Protein AF-A0AAD9N7V1-F1 (afdb_monomer)

Sequence (90 aa):
MYVYIYVCMYVCMYVCMYVCMYVCMYVCMYVCMYVCMYVCMYVCMYVCMYVCMYVCMYVCMYDVCMYVCMHACMHACMHVCMYVCMYVYL

pLDDT: mean 78.98, std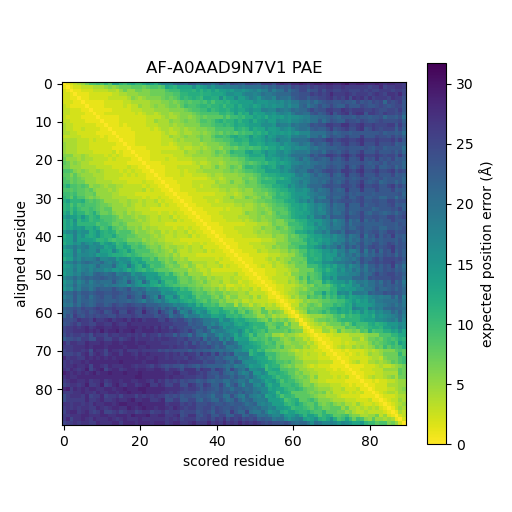 9.13, range [52.88, 92.5]

Organism: Ridgeia piscesae (NCBI:txid27915)

Structure (mmCIF, N/CA/C/O backbone):
data_AF-A0AAD9N7V1-F1
#
_entry.id   AF-A0AAD9N7V1-F1
#
loop_
_atom_site.group_PDB
_atom_site.id
_atom_site.type_symbol
_atom_site.label_atom_id
_atom_site.label_alt_id
_atom_site.label_comp_id
_atom_site.label_asym_id
_atom_site.label_entity_id
_atom_site.label_seq_id
_atom_site.pdbx_PDB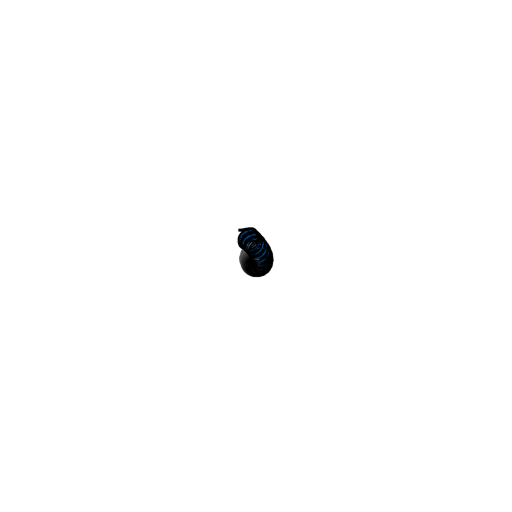_ins_code
_atom_site.Cartn_x
_atom_site.Cartn_y
_atom_site.Cartn_z
_atom_site.occupancy
_atom_site.B_iso_or_equiv
_atom_site.auth_seq_id
_atom_site.auth_comp_id
_atom_site.auth_asym_id
_atom_site.auth_atom_id
_atom_site.pdbx_PDB_model_num
ATOM 1 N N . MET A 1 1 ? -43.475 -8.941 45.055 1.00 75.25 1 MET A N 1
ATOM 2 C CA . MET A 1 1 ? -42.762 -7.762 44.511 1.00 75.25 1 MET A CA 1
ATOM 3 C C . MET A 1 1 ? -41.250 -7.993 44.432 1.00 75.25 1 MET A C 1
ATOM 5 O O . MET A 1 1 ? -40.730 -7.985 43.329 1.00 75.25 1 MET A O 1
ATOM 9 N N . TYR A 1 2 ? -40.564 -8.305 45.542 1.00 80.62 2 TYR A N 1
ATOM 10 C CA . TYR A 1 2 ? -39.109 -8.567 45.567 1.00 80.62 2 TYR A CA 1
ATOM 11 C C . TYR A 1 2 ? -38.630 -9.663 44.601 1.00 80.62 2 TYR A C 1
ATOM 13 O O . TYR A 1 2 ? -37.685 -9.441 43.855 1.00 80.62 2 TYR A O 1
ATOM 21 N N . VAL A 1 3 ? -39.313 -10.813 44.557 1.00 86.94 3 VAL A N 1
ATOM 22 C CA . VAL A 1 3 ? -38.967 -11.918 43.638 1.00 86.94 3 VAL A CA 1
ATOM 23 C C . VAL A 1 3 ? -39.042 -11.475 42.174 1.00 86.94 3 VAL A C 1
ATOM 25 O O . VAL A 1 3 ? -38.161 -11.787 41.388 1.00 86.94 3 VAL A O 1
ATOM 28 N N . TYR A 1 4 ? -40.055 -10.681 41.821 1.00 90.31 4 TYR A N 1
ATOM 29 C CA . TYR A 1 4 ? -40.241 -10.176 40.459 1.00 90.31 4 TYR A CA 1
ATOM 30 C C . TYR A 1 4 ? -39.113 -9.225 40.047 1.00 90.31 4 TYR A C 1
ATOM 32 O O . TYR A 1 4 ? -38.587 -9.328 38.944 1.00 90.31 4 TYR A O 1
ATOM 40 N N . ILE A 1 5 ? -38.702 -8.337 40.957 1.00 88.19 5 ILE A N 1
ATOM 41 C CA . ILE A 1 5 ? -37.585 -7.409 40.738 1.00 88.19 5 ILE A CA 1
ATOM 42 C C . ILE A 1 5 ? -36.273 -8.186 40.592 1.00 88.19 5 ILE A C 1
ATOM 44 O O . ILE A 1 5 ? -35.488 -7.895 39.694 1.00 88.19 5 ILE A O 1
ATOM 48 N N . TYR A 1 6 ? -36.058 -9.207 41.427 1.00 90.69 6 TYR A N 1
ATOM 49 C CA . TYR A 1 6 ? -34.850 -10.030 41.382 1.00 90.69 6 TYR A CA 1
ATOM 50 C C . TYR A 1 6 ? -34.747 -10.820 40.073 1.00 90.69 6 TYR A C 1
ATOM 52 O O . TYR A 1 6 ? -33.702 -10.809 39.429 1.00 90.69 6 TYR A O 1
ATOM 60 N N . VAL A 1 7 ? -35.848 -11.441 39.635 1.00 90.00 7 VAL A N 1
ATOM 61 C CA . VAL A 1 7 ? -35.908 -12.178 38.365 1.00 90.00 7 VAL A CA 1
ATOM 62 C C . VAL A 1 7 ? -35.715 -11.234 37.178 1.00 90.00 7 VAL A C 1
ATOM 64 O O . VAL A 1 7 ? -34.897 -11.534 36.313 1.00 90.00 7 VAL A O 1
ATOM 67 N N . CYS A 1 8 ? -36.382 -10.073 37.152 1.00 91.75 8 CYS A N 1
ATOM 68 C CA . CYS A 1 8 ? -36.170 -9.081 36.092 1.00 91.75 8 CYS A CA 1
ATOM 69 C C . CYS A 1 8 ? -34.708 -8.633 36.015 1.00 91.75 8 CYS A C 1
ATOM 71 O O . CYS A 1 8 ? -34.128 -8.634 34.935 1.00 91.75 8 CYS A O 1
ATOM 73 N N . MET A 1 9 ? -34.091 -8.289 37.148 1.00 91.69 9 MET A N 1
ATOM 74 C CA . MET A 1 9 ? -32.689 -7.862 37.189 1.00 91.69 9 MET A CA 1
ATOM 75 C C . MET A 1 9 ? -31.748 -8.962 36.700 1.00 91.69 9 MET A C 1
ATOM 77 O O . MET A 1 9 ? -30.841 -8.689 35.917 1.00 91.69 9 MET A O 1
ATOM 81 N N . TYR A 1 10 ? -31.981 -10.207 37.119 1.00 91.75 10 TYR A N 1
ATOM 82 C CA . TYR A 1 10 ? -31.142 -11.335 36.728 1.00 91.75 10 TYR A CA 1
ATOM 83 C C . TYR A 1 10 ? -31.254 -11.628 35.231 1.00 91.75 10 TYR A C 1
ATOM 85 O O . TYR A 1 10 ? -30.236 -11.757 34.556 1.00 91.75 10 TYR A O 1
ATOM 93 N N . VAL A 1 11 ? -32.477 -11.661 34.692 1.00 90.81 11 VAL A N 1
ATOM 94 C CA . VAL A 1 11 ? -32.721 -11.891 33.261 1.00 90.81 11 VAL A CA 1
ATOM 95 C C . VAL A 1 11 ? -32.140 -10.753 32.427 1.00 90.81 11 VAL A C 1
ATOM 97 O O . VAL A 1 11 ? -31.426 -11.023 31.467 1.00 90.81 11 VAL A O 1
ATOM 100 N N . CYS A 1 12 ? -32.364 -9.493 32.812 1.00 92.31 12 CYS A N 1
ATOM 101 C CA . CYS A 1 12 ? -31.790 -8.346 32.109 1.00 92.31 12 CYS A CA 1
ATOM 102 C C . CYS A 1 12 ? -30.260 -8.400 32.096 1.00 92.31 12 CYS A C 1
ATOM 104 O O . CYS A 1 12 ? -29.657 -8.250 31.038 1.00 92.31 12 CYS A O 1
ATOM 106 N N . MET A 1 13 ? -29.623 -8.669 33.239 1.00 92.50 13 MET A N 1
ATOM 107 C CA . MET A 1 13 ? -28.164 -8.780 33.322 1.00 92.50 13 MET A CA 1
ATOM 108 C C . MET A 1 13 ? -27.635 -9.923 32.458 1.00 92.50 13 MET A C 1
ATOM 110 O O . MET A 1 13 ? -26.670 -9.736 31.719 1.00 92.50 13 MET A O 1
ATOM 114 N N . TYR A 1 14 ? -28.279 -11.090 32.511 1.00 92.50 14 TYR A N 1
ATOM 115 C CA . TYR A 1 14 ? -27.843 -12.254 31.750 1.00 92.50 14 TYR A CA 1
ATOM 116 C C . TYR A 1 14 ? -27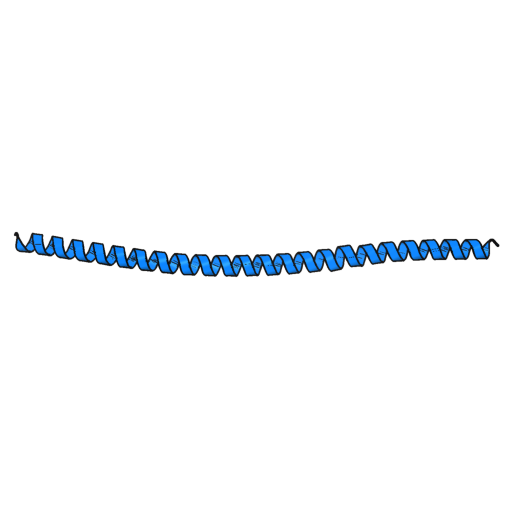.991 -12.026 30.246 1.00 92.50 14 TYR A C 1
ATOM 118 O O . TYR A 1 14 ? -27.047 -12.262 29.499 1.00 92.50 14 TYR A O 1
ATOM 126 N N . VAL A 1 15 ? -29.141 -11.507 29.803 1.00 91.44 15 VAL A N 1
ATOM 127 C CA . VAL A 1 15 ? -29.402 -11.210 28.389 1.00 91.44 15 VAL A CA 1
ATOM 128 C C . VAL A 1 15 ? -28.456 -10.125 27.887 1.00 91.44 15 VAL A C 1
ATOM 130 O O . VAL A 1 15 ? -27.835 -10.316 26.847 1.00 91.44 15 VAL A O 1
ATOM 133 N N . CYS A 1 16 ? -28.272 -9.032 28.631 1.00 91.75 16 CYS A N 1
ATOM 134 C CA . CYS A 1 16 ? -27.335 -7.977 28.247 1.00 91.75 16 CYS A CA 1
ATOM 135 C C . CYS A 1 16 ? -25.906 -8.513 28.121 1.00 91.75 16 CYS A C 1
ATOM 137 O O . CYS A 1 16 ? -25.255 -8.272 27.110 1.00 91.75 16 CYS A O 1
ATOM 139 N N . MET A 1 17 ? -25.426 -9.286 29.099 1.00 92.06 17 MET A N 1
ATOM 140 C CA . MET A 1 17 ? -24.081 -9.866 29.056 1.00 92.06 17 MET A CA 1
ATOM 141 C C . MET A 1 17 ? -23.917 -10.829 27.882 1.00 92.06 17 MET A C 1
ATOM 143 O O . MET A 1 17 ? -22.924 -10.752 27.161 1.00 92.06 17 MET A O 1
ATOM 147 N N . TYR A 1 18 ? -24.896 -11.708 27.660 1.00 91.44 18 TYR A N 1
ATOM 148 C CA . TYR A 1 18 ? -24.826 -12.698 26.593 1.00 91.44 18 TYR A CA 1
ATOM 149 C C . TYR A 1 18 ? -24.877 -12.034 25.220 1.00 91.44 18 TYR A C 1
ATOM 151 O O . TYR A 1 18 ? -24.028 -12.314 24.382 1.00 91.44 18 TYR A O 1
ATOM 159 N N . VAL A 1 19 ? -25.817 -11.110 25.004 1.00 90.50 19 VAL A N 1
ATOM 160 C CA . VAL A 1 19 ? -25.959 -10.387 23.736 1.00 90.50 19 VAL A CA 1
ATOM 161 C C . VAL A 1 19 ? -24.723 -9.537 23.468 1.00 90.50 19 VAL A C 1
ATOM 163 O O . VAL A 1 19 ? -24.171 -9.628 22.377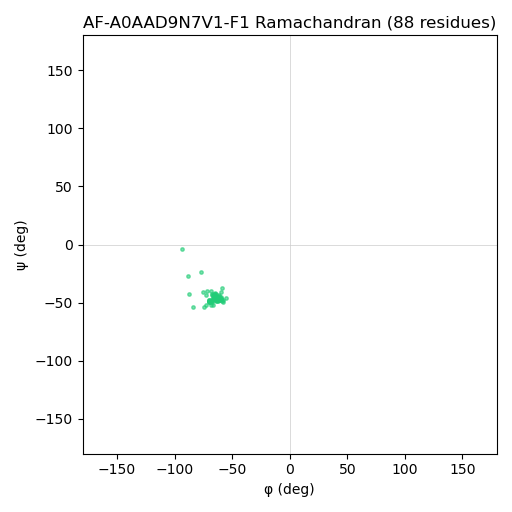 1.00 90.50 19 VAL A O 1
ATOM 166 N N . CYS A 1 20 ? -24.229 -8.778 24.449 1.00 90.12 20 CYS A N 1
ATOM 167 C CA . CYS A 1 20 ? -23.017 -7.979 24.272 1.00 90.12 20 CYS A CA 1
ATOM 168 C C . CYS A 1 20 ? -21.808 -8.856 23.936 1.00 90.12 20 CYS A C 1
ATOM 170 O O . CYS A 1 20 ? -21.102 -8.571 22.975 1.00 90.12 20 CYS A O 1
ATOM 172 N N . MET A 1 21 ? -21.584 -9.949 24.670 1.00 90.75 21 MET A N 1
ATOM 173 C CA . MET A 1 21 ? -20.458 -10.851 24.408 1.00 90.75 21 MET A CA 1
ATOM 174 C C . MET A 1 21 ? -20.568 -11.509 23.034 1.00 90.75 21 MET A C 1
ATOM 176 O O . MET A 1 21 ? -19.590 -11.537 22.289 1.00 90.75 21 MET A O 1
ATOM 180 N N . TYR A 1 22 ? -21.752 -12.010 22.679 1.00 89.81 22 TYR A N 1
ATOM 181 C CA . TYR A 1 22 ? -21.956 -12.706 21.415 1.00 89.81 22 TYR A CA 1
ATOM 182 C C . TYR A 1 22 ? -21.836 -11.748 20.235 1.00 89.81 22 TYR A C 1
ATOM 184 O O . TYR A 1 22 ? -21.097 -12.033 19.302 1.00 89.81 22 TYR A O 1
ATOM 192 N N . VAL A 1 23 ? -22.497 -10.590 20.292 1.00 88.50 23 VAL A N 1
ATOM 193 C CA . VAL A 1 23 ? -22.443 -9.586 19.224 1.00 88.50 23 VAL A CA 1
ATOM 194 C C . VAL A 1 23 ? -21.026 -9.047 19.075 1.00 88.50 23 VAL A C 1
ATOM 196 O O . VAL A 1 23 ? -20.521 -9.026 17.960 1.00 88.50 23 VAL A O 1
ATOM 199 N N . CYS A 1 24 ? -20.343 -8.689 20.165 1.00 87.50 24 CYS A N 1
ATOM 200 C CA . C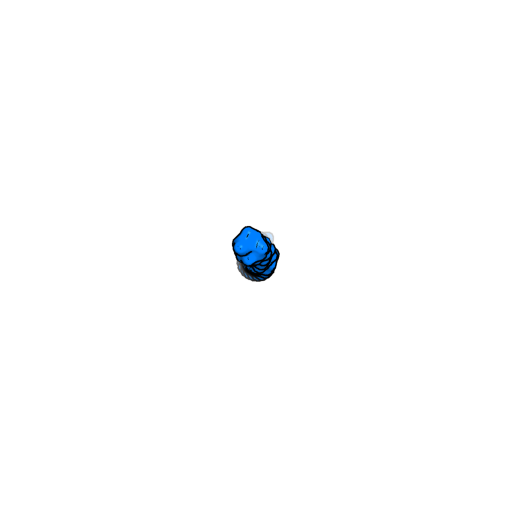YS A 1 24 ? -18.964 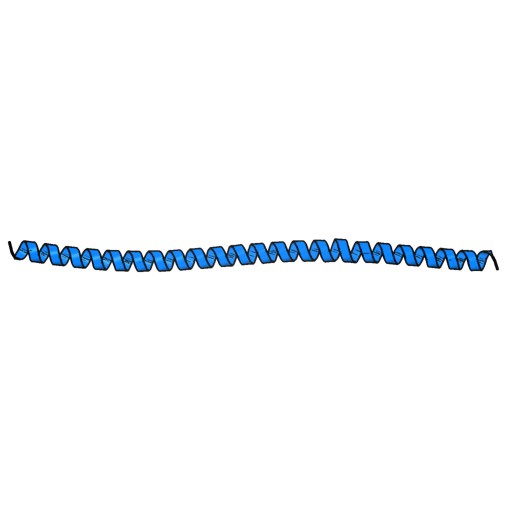-8.210 20.081 1.00 87.50 24 CYS A CA 1
ATOM 201 C C . CYS A 1 24 ? -18.031 -9.276 19.499 1.00 87.50 24 CYS A C 1
ATOM 203 O O . CYS A 1 24 ? -17.281 -8.980 18.576 1.00 87.50 24 CYS A O 1
ATOM 205 N N . MET A 1 25 ? -18.094 -10.521 19.978 1.00 88.81 25 MET A N 1
ATOM 206 C CA . MET A 1 25 ? -17.244 -11.599 19.460 1.00 88.81 25 MET A CA 1
ATOM 207 C C . MET A 1 25 ? -17.533 -11.887 17.990 1.00 88.81 25 MET A C 1
ATOM 209 O O . MET A 1 25 ? -16.603 -11.973 17.192 1.00 88.81 25 MET A O 1
ATOM 213 N N . TYR A 1 26 ? -18.808 -12.008 17.618 1.00 87.56 26 TYR A N 1
ATOM 214 C CA . TYR A 1 26 ? -19.191 -12.348 16.254 1.00 87.56 26 TYR A CA 1
ATOM 215 C C . TYR A 1 26 ? -18.867 -11.207 15.297 1.00 87.56 26 TYR A C 1
ATOM 217 O O . TYR A 1 26 ? -18.219 -11.438 14.286 1.00 87.56 26 TYR A O 1
ATOM 225 N N . VAL A 1 27 ? -19.245 -9.970 15.624 1.00 85.56 27 VAL A N 1
ATOM 226 C CA . VAL A 1 27 ? -18.971 -8.809 14.771 1.00 85.56 27 VAL A CA 1
ATOM 227 C C . VAL A 1 27 ? -17.469 -8.584 14.651 1.00 85.56 27 VAL A C 1
ATOM 229 O O . VAL A 1 27 ? -16.985 -8.465 13.532 1.00 85.56 27 VAL A O 1
ATOM 232 N N . CYS A 1 28 ? -16.707 -8.602 15.747 1.00 85.00 28 CYS A N 1
ATOM 233 C CA . CYS A 1 28 ? -15.259 -8.417 15.670 1.00 85.00 28 CYS A CA 1
ATOM 234 C C . CYS A 1 28 ? -14.591 -9.534 14.862 1.00 85.00 28 CYS A C 1
ATOM 236 O O . CYS A 1 28 ? -13.824 -9.240 13.954 1.00 85.00 28 CYS A O 1
ATOM 238 N N . MET A 1 29 ? -14.898 -10.806 15.133 1.00 86.44 29 MET A N 1
ATOM 239 C CA . MET A 1 29 ? -14.285 -11.921 14.403 1.00 86.44 29 MET A CA 1
ATOM 240 C C . MET A 1 29 ? -14.667 -11.902 12.927 1.00 86.44 29 MET A C 1
ATOM 242 O O . MET A 1 29 ? -13.797 -12.040 12.070 1.00 86.44 29 MET A O 1
ATOM 246 N N . TYR A 1 30 ? -15.949 -11.706 12.621 1.00 85.44 30 TYR A N 1
ATOM 247 C CA . TYR A 1 30 ? -16.440 -11.750 11.252 1.00 85.44 30 TYR A CA 1
ATOM 248 C C . TYR A 1 30 ? -15.944 -10.546 10.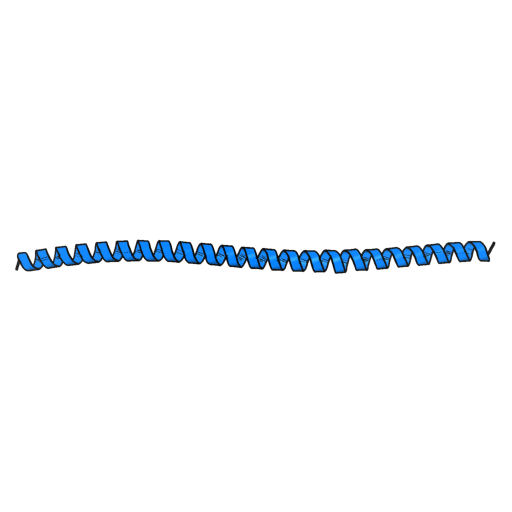462 1.00 85.44 30 TYR A C 1
ATOM 250 O O . TYR A 1 30 ? -15.386 -10.733 9.390 1.00 85.44 30 TYR A O 1
ATOM 258 N N . VAL A 1 31 ? -16.061 -9.326 10.997 1.00 83.06 31 VAL A N 1
ATOM 259 C CA . VAL A 1 31 ? -15.583 -8.111 10.322 1.00 83.06 31 VAL A CA 1
ATOM 260 C C . VAL A 1 31 ? -14.069 -8.155 10.155 1.00 83.06 31 VAL A C 1
ATOM 262 O O . VAL A 1 31 ? -13.600 -7.929 9.046 1.00 83.06 31 VAL A O 1
ATOM 265 N N . CYS A 1 32 ? -13.296 -8.510 11.185 1.00 82.81 32 CYS A N 1
ATOM 266 C CA . CYS A 1 32 ? -11.843 -8.602 11.047 1.00 82.81 32 CYS A CA 1
ATOM 267 C C . CYS A 1 32 ? -11.442 -9.673 10.028 1.00 82.81 32 CYS A C 1
ATOM 269 O O . CYS A 1 32 ? -10.637 -9.392 9.148 1.00 82.81 32 CYS A O 1
ATOM 271 N N . MET A 1 33 ? -12.018 -10.877 10.087 1.00 84.69 33 MET A N 1
ATOM 272 C CA . MET A 1 33 ? -11.686 -11.942 9.135 1.00 84.69 33 MET A CA 1
ATOM 273 C C . MET A 1 33 ? -12.089 -11.570 7.712 1.00 84.69 33 MET A C 1
ATOM 275 O O . MET A 1 33 ? -11.267 -11.682 6.807 1.00 84.69 33 MET A O 1
ATOM 279 N N . TYR A 1 34 ? -13.321 -11.101 7.504 1.00 82.00 34 TYR A N 1
ATOM 280 C CA . TYR A 1 34 ? -13.796 -10.758 6.168 1.00 82.00 34 TYR A CA 1
ATOM 281 C C . TYR A 1 34 ? -13.041 -9.563 5.612 1.00 82.00 34 TYR A C 1
ATOM 283 O O . TYR A 1 34 ? -12.506 -9.660 4.518 1.00 82.00 34 TYR A O 1
ATOM 291 N N . VAL A 1 35 ? -12.950 -8.456 6.349 1.00 81.25 35 VAL A N 1
ATOM 292 C CA . VAL A 1 35 ? -12.292 -7.244 5.851 1.00 81.25 35 VAL A CA 1
ATOM 293 C C . VAL A 1 35 ? -10.812 -7.511 5.607 1.00 81.25 35 VAL A C 1
ATOM 295 O O . VAL A 1 35 ? -10.335 -7.195 4.523 1.00 81.25 35 VAL A O 1
ATOM 298 N N . CYS A 1 36 ? -10.094 -8.155 6.531 1.00 79.75 36 CYS A N 1
ATOM 299 C CA . CYS A 1 36 ? -8.679 -8.454 6.312 1.00 79.75 36 CYS A CA 1
ATOM 300 C C . CYS A 1 36 ? -8.482 -9.418 5.139 1.00 79.75 36 CYS A C 1
ATOM 302 O O . CYS A 1 36 ? -7.671 -9.135 4.266 1.00 79.75 36 CYS A O 1
ATOM 304 N N . MET A 1 37 ? -9.231 -10.522 5.062 1.00 80.06 37 MET A N 1
ATOM 305 C CA . MET A 1 37 ? -9.072 -11.483 3.963 1.00 80.06 37 MET A CA 1
ATOM 306 C C . MET A 1 37 ? -9.440 -10.863 2.620 1.00 80.06 37 MET A C 1
ATOM 308 O O . MET A 1 37 ? -8.691 -11.013 1.659 1.00 80.06 37 MET A O 1
ATOM 312 N N . TYR A 1 38 ? -10.564 -10.150 2.546 1.00 80.19 38 TYR A N 1
ATOM 313 C CA . TYR A 1 38 ? -11.037 -9.571 1.296 1.00 80.19 38 TYR A CA 1
ATOM 314 C C . TYR A 1 38 ? -10.133 -8.429 0.854 1.00 80.19 38 TYR A C 1
ATOM 316 O O . TYR A 1 38 ? -9.680 -8.437 -0.282 1.00 80.19 38 TYR A O 1
ATOM 324 N N . VAL A 1 39 ? -9.803 -7.484 1.738 1.00 78.62 39 VAL A N 1
ATOM 325 C CA . VAL A 1 39 ? -8.929 -6.358 1.387 1.00 78.62 39 VAL A CA 1
ATOM 326 C C . VAL A 1 39 ? -7.534 -6.861 1.033 1.00 78.62 39 VAL A C 1
ATOM 328 O O . VAL A 1 39 ? -7.026 -6.480 -0.015 1.00 78.62 39 VAL A O 1
ATOM 331 N N . CYS A 1 40 ? -6.934 -7.759 1.819 1.00 77.75 40 CYS A N 1
ATOM 332 C CA . CYS A 1 40 ? -5.608 -8.287 1.496 1.00 77.75 40 CYS A CA 1
ATOM 333 C C . CYS A 1 40 ? -5.619 -9.075 0.183 1.00 77.75 40 CYS A C 1
ATOM 335 O O . CYS A 1 40 ? -4.781 -8.820 -0.673 1.00 77.75 40 CYS A O 1
ATOM 337 N N . MET A 1 41 ? -6.571 -9.991 -0.025 1.00 77.69 41 MET A N 1
ATOM 338 C CA . MET A 1 41 ? -6.630 -10.773 -1.267 1.00 77.69 41 MET A CA 1
ATOM 339 C C . MET A 1 41 ? -6.896 -9.883 -2.474 1.00 77.69 41 MET A C 1
ATOM 341 O O . MET A 1 41 ? -6.209 -10.010 -3.481 1.00 77.69 41 MET A O 1
ATOM 345 N N . TYR A 1 42 ? -7.863 -8.970 -2.381 1.00 78.19 42 TYR A N 1
ATOM 346 C CA . TYR A 1 42 ? -8.237 -8.128 -3.509 1.00 78.19 42 TYR A CA 1
ATOM 347 C C . TYR A 1 42 ? -7.135 -7.125 -3.822 1.00 78.19 42 TYR A C 1
ATOM 349 O O . TYR A 1 42 ? -6.709 -7.048 -4.965 1.00 78.19 42 TYR A O 1
ATOM 357 N N . VAL A 1 43 ? -6.609 -6.408 -2.825 1.00 76.81 43 VAL A N 1
ATOM 358 C CA . VAL A 1 43 ? -5.534 -5.433 -3.044 1.00 76.81 43 VAL A CA 1
ATOM 359 C C . VAL A 1 43 ? -4.270 -6.133 -3.529 1.00 76.81 43 VAL A C 1
ATOM 361 O O . VAL A 1 43 ? -3.714 -5.701 -4.531 1.00 76.81 43 VAL A O 1
ATOM 364 N N . CYS A 1 44 ? -3.840 -7.237 -2.910 1.00 77.56 44 CYS A N 1
ATOM 365 C CA . CYS A 1 44 ? -2.646 -7.948 -3.369 1.00 77.56 44 CYS A CA 1
ATOM 366 C C . CYS A 1 44 ? -2.834 -8.514 -4.779 1.00 77.56 44 CYS A C 1
ATOM 368 O O . CYS A 1 44 ? -1.977 -8.300 -5.626 1.00 77.56 44 CYS A O 1
ATOM 370 N N . MET A 1 45 ? -3.949 -9.189 -5.072 1.00 77.19 45 MET A N 1
ATOM 371 C CA . MET A 1 45 ? -4.176 -9.757 -6.406 1.00 77.19 45 MET A CA 1
ATOM 372 C C . MET A 1 45 ? -4.290 -8.663 -7.461 1.00 77.19 45 MET A C 1
ATOM 374 O O . MET A 1 45 ? -3.659 -8.767 -8.507 1.00 77.19 45 MET A O 1
ATOM 378 N N . TYR A 1 46 ? -5.057 -7.605 -7.195 1.00 76.50 46 TYR A N 1
ATOM 379 C CA . TYR A 1 46 ? -5.264 -6.539 -8.166 1.00 76.50 46 TYR A CA 1
ATOM 380 C C . TYR A 1 46 ? -3.986 -5.735 -8.366 1.00 76.50 46 TYR A C 1
ATOM 382 O O . TYR A 1 46 ? -3.560 -5.570 -9.499 1.00 76.50 46 TYR A O 1
ATOM 390 N N . VAL A 1 47 ? -3.323 -5.290 -7.297 1.00 75.62 47 VAL A N 1
ATOM 391 C CA . VAL A 1 47 ? -2.081 -4.515 -7.412 1.00 75.62 47 VAL A CA 1
ATOM 392 C C . VAL A 1 47 ? -0.982 -5.361 -8.043 1.00 75.62 47 VAL A C 1
ATOM 394 O O . VAL A 1 47 ? -0.370 -4.898 -8.997 1.00 75.62 47 VAL A O 1
ATOM 397 N N . CYS A 1 48 ? -0.760 -6.604 -7.607 1.00 76.06 48 CYS A N 1
ATOM 398 C CA . CYS A 1 48 ? 0.272 -7.447 -8.213 1.00 76.06 48 CYS A CA 1
ATOM 399 C C . CYS A 1 48 ? -0.040 -7.747 -9.681 1.00 76.06 48 CYS A C 1
ATOM 401 O O . CYS A 1 48 ? 0.821 -7.544 -10.526 1.00 76.06 48 CYS A O 1
ATOM 403 N N . MET A 1 49 ? -1.263 -8.169 -10.021 1.00 76.50 49 MET A N 1
ATOM 404 C CA . MET A 1 49 ? -1.605 -8.486 -11.413 1.00 76.50 49 MET A CA 1
ATOM 405 C C . MET A 1 49 ? -1.546 -7.247 -12.299 1.00 76.50 49 MET A C 1
ATOM 407 O O . MET A 1 49 ? -0.971 -7.308 -13.381 1.00 76.50 49 MET A O 1
ATOM 411 N N . TYR A 1 50 ? -2.101 -6.121 -11.850 1.00 76.31 50 TYR A N 1
ATOM 412 C CA . TYR A 1 50 ? -2.134 -4.904 -12.651 1.00 76.31 50 TYR A CA 1
ATOM 413 C C . TYR A 1 50 ? -0.736 -4.317 -12.788 1.00 76.31 50 TYR A C 1
ATOM 415 O O . TYR A 1 50 ? -0.303 -4.080 -13.904 1.00 76.31 50 TYR A O 1
ATOM 423 N N . VAL A 1 51 ? 0.010 -4.147 -11.694 1.00 74.69 51 VAL A N 1
ATOM 424 C CA . VAL A 1 51 ? 1.367 -3.589 -11.746 1.00 74.69 51 VAL A CA 1
ATOM 425 C C . VAL A 1 51 ? 2.299 -4.513 -12.521 1.00 74.69 51 VAL A C 1
ATOM 427 O O . VAL A 1 51 ? 2.999 -4.028 -13.401 1.00 74.69 51 VAL A O 1
ATOM 430 N N . CYS A 1 52 ? 2.284 -5.829 -12.290 1.00 75.06 52 CYS A N 1
ATOM 431 C CA . CYS A 1 52 ? 3.130 -6.744 -13.058 1.00 75.06 52 CYS A CA 1
ATOM 432 C C . CYS A 1 52 ? 2.747 -6.759 -14.539 1.00 75.06 52 CYS A C 1
ATOM 434 O O . CYS A 1 52 ? 3.629 -6.636 -15.379 1.00 75.06 52 CYS A O 1
ATOM 436 N N . MET A 1 53 ? 1.463 -6.860 -14.891 1.00 75.88 53 MET A N 1
ATOM 437 C CA . MET A 1 53 ? 1.055 -6.880 -16.301 1.00 75.88 53 MET A CA 1
ATOM 438 C C . MET A 1 53 ? 1.354 -5.552 -16.988 1.00 75.88 53 MET A C 1
ATOM 440 O O . MET A 1 53 ? 1.908 -5.556 -18.081 1.00 75.88 53 MET A O 1
ATOM 444 N N . TYR A 1 54 ? 1.025 -4.424 -16.355 1.00 76.00 54 TYR A N 1
ATOM 445 C CA . TYR A 1 54 ? 1.244 -3.110 -16.947 1.00 76.00 54 TYR A CA 1
ATOM 446 C C . TYR A 1 54 ? 2.734 -2.805 -17.042 1.00 76.00 54 TYR A C 1
ATOM 448 O O . TYR A 1 54 ? 3.211 -2.509 -18.124 1.00 76.00 54 TYR A O 1
ATOM 456 N N . VAL A 1 55 ? 3.498 -2.935 -15.957 1.00 72.19 55 VAL A N 1
ATOM 457 C CA . VAL A 1 55 ? 4.932 -2.618 -15.975 1.00 72.19 55 VAL A CA 1
ATOM 458 C C . VAL A 1 55 ? 5.682 -3.573 -16.901 1.00 72.19 55 VAL A C 1
ATOM 460 O O . VAL A 1 55 ? 6.441 -3.102 -17.740 1.00 72.19 55 VAL A O 1
ATOM 463 N N . CYS A 1 56 ? 5.441 -4.886 -16.835 1.00 71.12 56 CYS A N 1
ATOM 464 C CA . CYS A 1 56 ? 6.133 -5.821 -17.723 1.00 71.12 56 CYS A CA 1
ATOM 465 C C . CYS A 1 56 ? 5.734 -5.618 -19.190 1.00 71.12 56 CYS A C 1
ATOM 467 O O . CYS A 1 56 ? 6.608 -5.573 -20.045 1.00 71.12 56 CYS A O 1
ATOM 469 N N . MET A 1 57 ? 4.448 -5.461 -19.520 1.00 70.94 57 MET A N 1
ATOM 470 C CA . MET A 1 57 ? 4.055 -5.279 -20.925 1.00 70.94 57 MET A CA 1
ATOM 471 C C . MET A 1 57 ? 4.500 -3.922 -21.463 1.00 70.94 57 MET A C 1
ATOM 473 O O . MET A 1 57 ? 5.082 -3.863 -22.540 1.00 70.94 57 MET A O 1
ATOM 477 N N . TYR A 1 58 ? 4.260 -2.834 -20.732 1.00 71.56 58 TYR A N 1
ATOM 478 C CA . TYR A 1 58 ? 4.580 -1.494 -21.219 1.00 71.56 58 TYR A CA 1
ATOM 479 C C . TYR A 1 58 ? 6.094 -1.274 -21.275 1.00 71.56 58 TYR A C 1
ATOM 481 O O . TYR A 1 58 ? 6.626 -0.910 -22.318 1.00 71.56 58 TYR A O 1
ATOM 489 N N . VAL A 1 59 ? 6.819 -1.576 -20.198 1.00 66.38 59 VAL A N 1
ATOM 490 C CA . VAL A 1 59 ? 8.262 -1.313 -20.162 1.00 66.38 59 VAL A CA 1
ATOM 491 C C . VAL A 1 59 ? 9.021 -2.304 -21.046 1.00 66.38 59 VAL A C 1
ATOM 493 O O . VAL A 1 59 ? 9.898 -1.899 -21.807 1.00 66.38 59 VAL A O 1
ATOM 496 N N . CYS A 1 60 ? 8.696 -3.602 -21.008 1.00 64.56 60 CYS A N 1
ATOM 497 C CA . CYS A 1 60 ? 9.464 -4.572 -21.792 1.00 64.56 60 CYS A CA 1
ATOM 498 C C . CYS A 1 60 ? 9.128 -4.522 -23.288 1.00 64.56 60 CYS A C 1
ATOM 500 O O . CYS A 1 60 ? 10.047 -4.614 -24.099 1.00 64.56 60 CYS A O 1
ATOM 502 N N . MET A 1 61 ? 7.854 -4.373 -23.678 1.00 63.66 61 MET A N 1
ATOM 503 C CA . MET A 1 61 ? 7.486 -4.395 -25.103 1.00 63.66 61 MET A CA 1
ATOM 504 C C . MET A 1 61 ? 7.590 -3.020 -25.759 1.00 63.66 61 MET A C 1
ATOM 506 O O . MET A 1 61 ? 8.062 -2.920 -26.889 1.00 63.66 61 MET A O 1
ATOM 510 N N . TYR A 1 62 ? 7.135 -1.961 -25.088 1.00 62.56 62 TYR A N 1
ATOM 511 C CA . TYR A 1 62 ? 7.099 -0.636 -25.703 1.00 62.56 62 TYR A CA 1
ATOM 512 C C . TYR A 1 62 ? 8.444 0.069 -25.591 1.00 62.56 62 TYR A C 1
ATOM 514 O O . TYR A 1 62 ? 8.989 0.469 -26.614 1.00 62.56 62 TYR A O 1
ATOM 522 N N . ASP A 1 63 ? 9.012 0.188 -24.392 1.00 62.00 63 ASP A N 1
ATOM 523 C CA . ASP A 1 63 ? 10.258 0.941 -24.235 1.00 62.00 63 ASP A CA 1
ATOM 524 C C . ASP A 1 63 ? 11.460 0.165 -24.768 1.00 62.00 63 ASP A C 1
ATOM 526 O O . ASP A 1 63 ? 12.179 0.663 -25.626 1.00 62.00 63 ASP A O 1
ATOM 530 N N . VAL A 1 64 ? 11.683 -1.074 -24.327 1.00 63.53 64 VAL A N 1
ATOM 531 C CA . VAL A 1 64 ? 12.919 -1.778 -24.701 1.00 63.53 64 VAL A CA 1
ATOM 532 C C . VAL A 1 64 ? 12.900 -2.213 -26.164 1.00 63.53 64 VAL A C 1
ATOM 534 O O . VAL A 1 64 ? 13.832 -1.893 -26.901 1.00 63.53 64 VAL A O 1
ATOM 537 N N . CYS A 1 65 ? 11.860 -2.913 -26.623 1.00 64.50 65 CYS A N 1
ATOM 538 C CA . CYS A 1 65 ? 11.855 -3.406 -28.000 1.00 64.50 65 CYS A CA 1
ATOM 539 C C . CYS A 1 65 ? 11.764 -2.265 -29.019 1.00 64.50 65 CYS A C 1
ATOM 541 O O . CYS A 1 65 ? 12.602 -2.210 -29.913 1.00 64.50 65 CYS A O 1
ATOM 543 N N . MET A 1 66 ? 10.830 -1.316 -28.894 1.00 65.56 66 MET A N 1
ATOM 544 C CA . MET A 1 66 ? 10.719 -0.260 -29.913 1.00 65.56 66 MET A CA 1
ATOM 545 C C . MET A 1 66 ? 11.928 0.674 -29.898 1.00 65.56 66 MET A C 1
ATOM 547 O O . MET A 1 66 ? 12.442 1.001 -30.966 1.00 65.56 66 MET A O 1
ATOM 551 N N . TYR A 1 67 ? 12.421 1.075 -28.721 1.00 73.12 67 TYR A N 1
ATOM 552 C CA . TYR A 1 67 ? 13.556 1.993 -28.645 1.00 73.12 67 TYR A CA 1
ATOM 553 C C . TYR A 1 67 ? 14.836 1.337 -29.157 1.00 73.12 67 TYR A C 1
ATOM 555 O O . TYR A 1 67 ? 15.508 1.906 -30.015 1.00 73.12 67 TYR A O 1
ATOM 563 N N . VAL A 1 68 ? 15.155 0.118 -28.705 1.00 72.00 68 VAL A N 1
ATOM 564 C CA . VAL A 1 68 ? 16.372 -0.581 -29.140 1.00 72.00 68 VAL A CA 1
ATOM 565 C C . VAL A 1 68 ? 16.299 -0.919 -30.623 1.00 72.00 68 VAL A C 1
ATOM 567 O O . VAL A 1 68 ? 17.272 -0.676 -31.335 1.00 72.00 68 VAL A O 1
ATOM 570 N N . CYS A 1 69 ? 15.159 -1.411 -31.119 1.00 69.38 69 CYS A N 1
ATOM 571 C CA . CYS A 1 69 ? 15.001 -1.709 -32.540 1.00 69.38 69 CYS A CA 1
ATOM 572 C C . CYS A 1 69 ? 15.168 -0.450 -33.396 1.00 69.38 69 CYS A C 1
ATOM 574 O O . CYS A 1 69 ? 15.943 -0.495 -34.347 1.00 69.38 69 CYS A O 1
ATOM 576 N N . MET A 1 70 ? 14.515 0.663 -33.039 1.00 73.50 70 MET A N 1
ATOM 577 C CA . MET A 1 70 ? 14.600 1.932 -33.777 1.00 73.50 70 MET A CA 1
ATOM 578 C C . MET A 1 70 ? 16.011 2.523 -33.749 1.00 73.50 70 MET A C 1
ATOM 580 O O . MET A 1 70 ? 16.525 2.980 -34.769 1.00 73.50 70 MET A O 1
ATOM 584 N N . HIS A 1 71 ? 16.672 2.495 -32.593 1.00 76.00 71 HIS A N 1
ATOM 585 C CA . HIS A 1 71 ? 18.005 3.071 -32.459 1.00 76.00 71 HIS A CA 1
ATOM 586 C C . HIS A 1 71 ? 19.064 2.224 -33.171 1.00 76.00 71 HIS A C 1
ATOM 588 O O . HIS A 1 71 ? 19.952 2.769 -33.831 1.00 76.00 71 HIS A O 1
ATOM 594 N N . ALA A 1 72 ? 18.949 0.895 -33.081 1.00 76.44 72 ALA A N 1
ATOM 595 C CA . ALA A 1 72 ? 19.840 -0.033 -33.762 1.00 76.44 72 ALA A CA 1
ATOM 596 C C . ALA A 1 72 ? 19.668 0.032 -35.281 1.00 76.44 72 ALA A C 1
ATOM 598 O O . ALA A 1 72 ? 20.672 0.082 -35.992 1.00 76.44 72 ALA A O 1
ATOM 599 N N . CYS A 1 73 ? 18.432 0.081 -35.794 1.00 72.31 73 CYS A N 1
ATOM 600 C CA . CYS A 1 73 ? 18.225 0.179 -37.236 1.00 72.31 73 CYS A CA 1
ATOM 601 C C . CYS A 1 73 ? 18.687 1.538 -37.777 1.00 72.31 73 CYS A C 1
ATOM 603 O O . CYS A 1 73 ? 19.390 1.562 -38.781 1.00 72.31 73 CYS A O 1
ATOM 605 N N . MET A 1 74 ? 18.438 2.649 -37.077 1.00 78.12 74 MET A N 1
ATOM 606 C CA . MET A 1 74 ? 18.964 3.967 -37.467 1.00 78.12 74 MET A CA 1
ATOM 607 C C . MET A 1 74 ? 20.500 3.987 -37.512 1.00 78.12 74 MET A C 1
ATOM 609 O O . MET A 1 74 ? 21.080 4.443 -38.499 1.00 78.12 74 MET A O 1
ATOM 613 N N . HIS A 1 75 ? 21.171 3.447 -36.488 1.00 79.88 75 HIS A N 1
ATOM 614 C CA . HIS A 1 75 ? 22.635 3.376 -36.462 1.00 79.88 75 HIS A CA 1
ATOM 615 C C . HIS A 1 75 ? 23.203 2.458 -37.541 1.00 79.88 75 HIS A C 1
ATOM 617 O O . HIS A 1 75 ? 24.178 2.826 -38.196 1.00 79.88 75 HIS A O 1
ATOM 623 N N . ALA A 1 76 ? 22.603 1.282 -37.735 1.00 79.38 76 ALA A N 1
ATOM 624 C CA . ALA A 1 76 ? 23.023 0.340 -38.762 1.00 79.38 76 ALA A CA 1
ATOM 625 C C . ALA A 1 76 ? 22.870 0.956 -40.158 1.00 79.38 76 ALA A C 1
ATOM 627 O O . ALA A 1 76 ? 23.820 0.936 -40.935 1.00 79.38 76 ALA A O 1
ATOM 628 N N . CYS A 1 77 ? 21.725 1.579 -40.450 1.00 74.50 77 CYS A N 1
ATOM 629 C CA . CYS A 1 77 ? 21.481 2.267 -41.716 1.00 74.50 77 CYS A CA 1
ATOM 630 C C . CYS A 1 77 ? 22.504 3.383 -41.959 1.00 74.50 77 CYS A C 1
ATOM 632 O O . CYS A 1 77 ? 23.113 3.431 -43.023 1.00 74.50 77 CYS A O 1
ATOM 634 N N . MET A 1 78 ? 22.748 4.245 -40.966 1.00 80.94 78 MET A N 1
ATOM 635 C CA . MET A 1 78 ? 23.724 5.336 -41.077 1.00 80.94 78 MET A CA 1
ATOM 636 C C . MET A 1 78 ? 25.144 4.813 -41.321 1.00 80.94 78 MET A C 1
ATOM 638 O O . MET A 1 78 ? 25.843 5.321 -42.198 1.00 80.94 78 MET A O 1
ATOM 642 N N . HIS A 1 79 ? 25.563 3.773 -40.593 1.00 79.94 79 HIS A N 1
ATOM 643 C CA . HIS A 1 79 ? 26.877 3.160 -40.784 1.00 79.94 79 HIS A CA 1
ATOM 644 C C . HIS A 1 79 ? 27.023 2.529 -42.164 1.00 79.94 79 HIS A C 1
ATOM 646 O O . HIS A 1 79 ? 28.032 2.764 -42.823 1.00 79.94 79 HIS A O 1
ATOM 652 N N . VAL A 1 80 ? 26.027 1.760 -42.608 1.00 80.94 80 VAL A N 1
ATOM 653 C CA . VAL A 1 80 ? 26.049 1.112 -43.924 1.00 80.94 80 VAL A CA 1
ATOM 654 C C . VAL A 1 80 ? 26.086 2.166 -45.029 1.00 80.94 80 VAL A C 1
ATOM 656 O O . VAL A 1 80 ? 26.937 2.079 -45.908 1.00 80.94 80 VAL A O 1
ATOM 659 N N . CYS A 1 81 ? 25.253 3.206 -44.957 1.00 74.0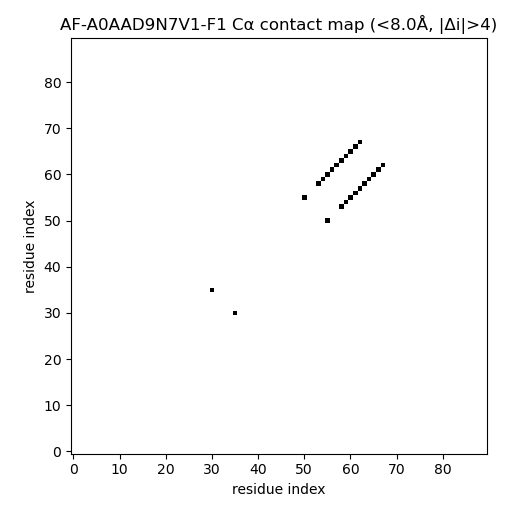0 81 CYS A N 1
ATOM 660 C CA . CYS A 1 81 ? 25.255 4.297 -45.933 1.00 74.00 81 CYS A CA 1
ATOM 661 C C . CYS A 1 81 ? 26.607 5.019 -45.999 1.00 74.00 81 CYS A C 1
ATOM 663 O O . CYS A 1 81 ? 27.124 5.249 -47.088 1.00 74.00 81 CYS A O 1
ATOM 665 N N . MET A 1 82 ? 27.212 5.339 -44.851 1.00 79.12 82 MET A N 1
ATOM 666 C CA . MET A 1 82 ? 28.527 5.991 -44.803 1.00 79.12 82 MET A CA 1
ATOM 667 C C . MET A 1 82 ? 29.632 5.098 -45.373 1.00 79.12 82 MET A C 1
ATOM 669 O O . MET A 1 82 ? 30.487 5.579 -46.115 1.00 79.12 82 MET A O 1
ATOM 673 N N . TYR A 1 83 ? 29.606 3.801 -45.055 1.00 78.31 83 TYR A N 1
ATOM 674 C CA . TYR A 1 83 ? 30.595 2.841 -45.543 1.00 78.31 83 TYR A CA 1
ATOM 675 C C . TYR A 1 83 ? 30.490 2.643 -47.057 1.00 78.31 83 TYR A C 1
ATOM 677 O O . TYR A 1 83 ? 31.503 2.663 -47.751 1.00 78.31 83 TYR A O 1
ATOM 685 N N . VAL A 1 84 ? 29.262 2.510 -47.569 1.00 75.31 84 VAL A N 1
ATOM 686 C CA . VAL A 1 84 ? 28.992 2.386 -49.005 1.00 75.31 84 VAL A CA 1
ATOM 687 C C . VAL A 1 84 ? 29.396 3.665 -49.734 1.00 75.31 84 VAL A C 1
ATOM 689 O O . VAL A 1 84 ? 30.103 3.579 -50.728 1.00 75.31 84 VAL A O 1
ATOM 692 N N . CYS A 1 85 ? 29.040 4.850 -49.228 1.00 70.69 85 CYS A N 1
ATOM 693 C CA . CYS A 1 85 ? 29.487 6.111 -49.822 1.00 70.69 85 CYS A CA 1
ATOM 694 C C . CYS A 1 85 ? 31.020 6.196 -49.871 1.00 70.69 85 CYS A C 1
ATOM 696 O O . CYS A 1 85 ? 31.575 6.443 -50.934 1.00 70.69 85 CYS A O 1
ATOM 698 N N . MET A 1 86 ? 31.724 5.930 -48.768 1.00 74.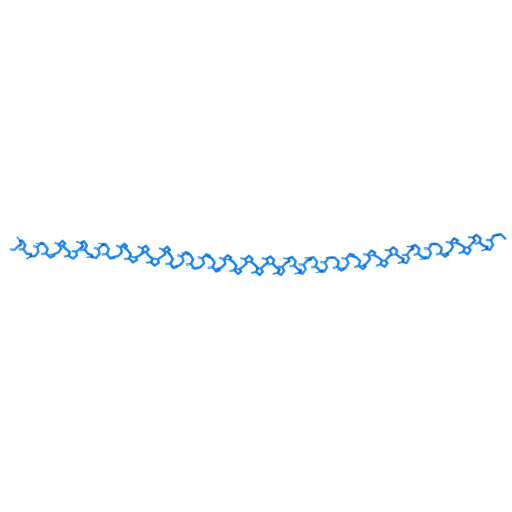75 86 MET A N 1
ATOM 699 C CA . MET A 1 86 ? 33.193 5.984 -48.750 1.00 74.75 86 MET A CA 1
ATOM 700 C C . MET A 1 86 ? 33.836 5.019 -49.753 1.00 74.75 86 MET A C 1
ATOM 702 O O . MET A 1 86 ? 34.822 5.388 -50.374 1.00 74.75 86 MET A O 1
ATOM 706 N N . TYR A 1 87 ? 33.275 3.820 -49.942 1.00 65.06 87 TYR A N 1
ATOM 707 C CA . TYR A 1 87 ? 33.771 2.837 -50.915 1.00 65.06 87 TYR A CA 1
ATOM 708 C C . TYR A 1 87 ? 33.406 3.142 -52.371 1.00 65.06 87 TYR A C 1
ATOM 710 O O . TYR A 1 87 ? 34.055 2.624 -53.269 1.00 65.06 87 TYR A O 1
ATOM 718 N N . VAL A 1 88 ? 32.347 3.916 -52.612 1.00 67.44 88 VAL A N 1
ATOM 719 C CA . VAL A 1 88 ? 31.912 4.306 -53.963 1.00 67.44 88 VAL A CA 1
ATOM 720 C C . VAL A 1 88 ? 32.608 5.594 -54.426 1.00 67.44 88 VAL A C 1
ATOM 722 O O . VAL A 1 88 ? 32.761 5.801 -55.626 1.00 67.44 88 VAL A O 1
ATOM 725 N N . TYR A 1 89 ? 33.018 6.464 -53.495 1.00 57.19 89 TYR A N 1
ATOM 726 C CA . TYR A 1 89 ? 33.758 7.704 -53.780 1.00 57.19 89 TYR A CA 1
ATOM 727 C C . TYR A 1 89 ? 35.293 7.559 -53.689 1.00 57.19 89 TYR A C 1
ATOM 729 O O . TYR A 1 89 ? 35.997 8.531 -53.973 1.00 57.19 89 TYR A O 1
ATOM 737 N N . LEU A 1 90 ? 35.803 6.385 -53.295 1.00 52.88 90 LEU A N 1
ATOM 738 C CA . LEU A 1 90 ? 37.203 5.954 -53.450 1.00 52.88 90 LEU A CA 1
ATOM 739 C C . LEU A 1 90 ? 37.368 5.180 -54.760 1.00 52.88 90 LEU A C 1
ATOM 741 O O . LEU A 1 90 ? 38.415 5.379 -55.413 1.00 52.88 90 LEU A O 1
#

Solvent-accessible surface area (backbone atoms only — not comparable to full-atom values): 4778 Å² total; per-residue (Å²): 110,69,67,59,53,51,50,51,52,51,52,52,52,50,50,51,52,51,50,52,51,49,49,50,52,49,50,51,52,50,50,52,51,49,51,51,51,50,50,50,52,50,50,50,52,49,50,50,51,50,49,50,51,48,50,51,50,48,48,53,53,52,50,48,48,51,49,51,52,52,52,49,50,52,52,50,50,53,51,49,51,52,51,51,49,56,66,72,78,104

Radius of gyration: 36.91 Å; Cα contacts (8 Å, |Δi|>4): 12; chains: 1; bounding box: 80×20×100 Å

Foldseek 3Di:
DVVVVVVVVVVVVVCVVVCVVVCCVCCCVVCCVCVVVVCCCVCCCCCCVVCCCCCCCCCVPPVPVVVVVVVVVVVVVVVVVVVVVVVVVD

Mean predicted aligned error: 13.61 Å

Secondary structure (DSSP, 8-state):
-HHHHHHHHHHHHHHHHHHHHHHHHHHHHHHHHHHHHHHHHHHHHHHHHHHHHHHIIIIIIIIIIIHHHHHHHHHHHHHHHHHHHHHH--